Protein AF-A0A929UCM9-F1 (afdb_monomer)

Radius of gyration: 18.77 Å; Cα contacts (8 Å, |Δi|>4): 40; chains: 1; bounding box: 48×33×41 Å

Foldseek 3Di:
DVVVVVVVVVVVVVVVVVVVVVVVVVVVVCLVVQCVVQNQCSLVDLVSDPDSVVSVVVVVVVVVVLVVCCVPDPVSCCQCPVVVHDDGD

Mean predicted aligned error: 4.28 Å

Secondary structure (DSSP, 8-state):
-HHHHHHHHHHHHHHHHHHHHHHHHHHHHHHHHHHHHH-TTGGG-GGGSS-HHHHHHHHHHHHHHHHHHTTT-HHHHIIIIIS--PPP-

Structure (mmCIF, N/CA/C/O backbone):
data_AF-A0A929UCM9-F1
#
_entry.id   AF-A0A929UCM9-F1
#
loop_
_atom_site.group_PDB
_atom_site.id
_atom_site.type_symbol
_atom_site.label_atom_id
_atom_site.label_alt_id
_atom_site.label_comp_id
_atom_site.label_asym_id
_atom_site.label_entity_id
_atom_site.label_seq_id
_atom_site.pdbx_PDB_ins_code
_atom_site.Cartn_x
_atom_site.Cartn_y
_atom_site.Cartn_z
_atom_site.occupancy
_atom_site.B_iso_or_equiv
_atom_site.auth_seq_id
_atom_site.auth_comp_id
_atom_site.auth_asym_id
_atom_site.auth_atom_id
_atom_site.pdbx_PDB_model_num
ATOM 1 N N . MET A 1 1 ? 32.487 -0.629 -25.634 1.00 62.09 1 MET A N 1
ATOM 2 C CA . MET A 1 1 ? 31.957 -1.066 -24.319 1.00 62.09 1 MET A CA 1
ATOM 3 C C . MET A 1 1 ? 30.909 -0.088 -23.809 1.00 62.09 1 MET A C 1
ATOM 5 O O . MET A 1 1 ? 29.884 -0.554 -23.342 1.00 62.09 1 MET A O 1
ATOM 9 N N . GLU A 1 2 ? 31.123 1.224 -23.944 1.00 73.50 2 GLU A N 1
ATOM 10 C CA . GLU A 1 2 ? 30.177 2.287 -23.556 1.00 73.50 2 GLU A CA 1
ATOM 11 C C . GLU A 1 2 ? 28.789 2.165 -24.219 1.00 73.50 2 GLU A C 1
ATOM 13 O O . GLU A 1 2 ? 27.779 2.262 -23.529 1.00 73.50 2 GLU A O 1
ATOM 18 N N . ASP A 1 3 ? 28.726 1.798 -25.504 1.00 82.75 3 ASP A N 1
ATOM 19 C CA . ASP A 1 3 ? 27.455 1.656 -26.239 1.00 82.75 3 ASP A CA 1
ATOM 20 C C . ASP A 1 3 ? 26.523 0.573 -25.673 1.00 82.75 3 ASP A C 1
ATOM 22 O O . ASP A 1 3 ? 25.304 0.727 -25.669 1.00 82.75 3 ASP A O 1
ATOM 26 N N . ILE A 1 4 ? 27.091 -0.525 -25.158 1.00 89.00 4 ILE A N 1
ATOM 27 C CA . ILE A 1 4 ? 26.312 -1.622 -24.563 1.00 89.00 4 ILE A CA 1
ATOM 28 C C . ILE A 1 4 ? 25.721 -1.180 -23.221 1.00 89.00 4 ILE A C 1
ATOM 30 O O . ILE A 1 4 ? 24.571 -1.498 -22.924 1.00 89.00 4 ILE A O 1
ATOM 34 N N . TYR A 1 5 ? 26.476 -0.415 -22.427 1.00 89.88 5 TYR A N 1
ATOM 35 C CA . TYR A 1 5 ? 25.981 0.136 -21.164 1.00 89.88 5 TYR A CA 1
ATOM 36 C C . TYR A 1 5 ? 24.903 1.199 -21.384 1.00 89.88 5 TYR A C 1
ATOM 38 O O . TYR A 1 5 ? 23.919 1.223 -20.648 1.00 89.88 5 TYR A O 1
ATOM 46 N N . HIS A 1 6 ? 25.054 2.044 -22.408 1.00 91.06 6 HIS A N 1
ATOM 47 C CA . HIS A 1 6 ? 24.032 3.024 -22.765 1.00 91.06 6 HIS A CA 1
ATOM 48 C C . HIS A 1 6 ? 22.741 2.342 -23.234 1.00 91.06 6 HIS A C 1
ATOM 50 O O . HIS A 1 6 ? 21.660 2.677 -22.756 1.00 91.06 6 HIS A O 1
ATOM 56 N N . PHE A 1 7 ? 22.848 1.318 -24.084 1.00 93.12 7 PHE A N 1
ATOM 57 C CA . PHE A 1 7 ? 21.692 0.530 -24.504 1.00 93.12 7 PHE A CA 1
ATOM 58 C C . PHE A 1 7 ? 20.973 -0.139 -23.321 1.00 93.12 7 PHE A C 1
ATOM 60 O O . PHE A 1 7 ? 19.754 -0.028 -23.212 1.00 93.12 7 PHE A O 1
ATOM 67 N N . ASP A 1 8 ? 21.704 -0.806 -22.419 1.00 94.69 8 ASP A N 1
ATOM 68 C CA . ASP A 1 8 ? 21.117 -1.440 -21.228 1.00 94.69 8 ASP A CA 1
ATOM 69 C C . ASP A 1 8 ? 20.410 -0.420 -20.322 1.00 94.69 8 ASP A C 1
ATOM 71 O O . ASP A 1 8 ? 19.326 -0.696 -19.806 1.00 94.69 8 ASP A O 1
ATOM 75 N N . HIS A 1 9 ? 20.991 0.772 -20.157 1.00 94.81 9 HIS A N 1
ATOM 76 C CA . HIS A 1 9 ? 20.387 1.853 -19.383 1.00 94.81 9 HIS A CA 1
ATOM 77 C C . HIS A 1 9 ? 19.042 2.296 -19.968 1.00 94.81 9 HIS A C 1
ATOM 79 O O . HIS A 1 9 ? 18.030 2.283 -19.261 1.00 94.81 9 HIS A O 1
ATOM 85 N N . GLU A 1 10 ? 19.012 2.628 -21.260 1.00 95.88 10 GLU A N 1
ATOM 86 C CA . GLU A 1 10 ? 17.789 3.067 -21.935 1.00 95.88 10 GLU A CA 1
ATOM 87 C C . GLU A 1 10 ? 16.737 1.954 -21.967 1.00 95.88 10 GLU A C 1
ATOM 89 O O . GLU A 1 10 ? 15.559 2.187 -21.690 1.00 95.88 10 GLU A O 1
ATOM 94 N N . PHE A 1 11 ? 17.158 0.710 -22.208 1.00 96.19 11 PHE A N 1
ATOM 95 C CA . PHE A 1 11 ? 16.256 -0.435 -22.186 1.00 96.19 11 PHE A CA 1
ATOM 96 C C . PHE A 1 11 ? 15.646 -0.651 -20.797 1.00 96.19 11 PHE A C 1
ATOM 98 O O . PHE A 1 11 ? 14.430 -0.811 -20.676 1.00 96.19 11 PHE A O 1
ATOM 105 N N . ARG A 1 12 ? 16.452 -0.582 -19.727 1.00 96.56 12 ARG A N 1
ATOM 106 C CA . ARG A 1 12 ? 15.953 -0.661 -18.347 1.00 96.56 12 ARG A CA 1
ATOM 107 C C . ARG A 1 12 ? 14.950 0.450 -18.062 1.00 96.56 12 ARG A C 1
ATOM 109 O O . ARG A 1 12 ? 13.931 0.177 -17.434 1.00 96.56 12 ARG A O 1
ATOM 116 N N . HIS A 1 13 ? 15.209 1.672 -18.523 1.00 96.62 13 HIS A N 1
ATOM 117 C CA . HIS A 1 13 ? 14.297 2.794 -18.322 1.00 96.62 13 HIS A CA 1
ATOM 118 C C . HIS A 1 13 ? 12.934 2.548 -18.988 1.00 96.62 13 HIS A C 1
ATOM 120 O O . HIS A 1 13 ? 11.896 2.687 -18.340 1.00 96.62 13 HIS A O 1
ATOM 126 N N . ILE A 1 14 ? 12.934 2.081 -20.241 1.00 97.19 14 ILE A N 1
ATOM 127 C CA . ILE A 1 14 ? 11.709 1.731 -20.975 1.00 97.19 14 ILE A CA 1
ATOM 128 C C . ILE A 1 14 ? 10.938 0.620 -20.254 1.00 97.19 14 ILE A C 1
ATOM 130 O O . ILE A 1 14 ? 9.724 0.728 -20.073 1.00 97.19 14 ILE A O 1
ATOM 134 N N . ILE A 1 15 ? 11.625 -0.438 -19.818 1.00 97.88 15 ILE A N 1
ATOM 135 C CA . ILE A 1 15 ? 10.993 -1.560 -19.116 1.00 97.88 15 ILE A CA 1
ATOM 136 C C . ILE A 1 15 ? 10.395 -1.105 -17.781 1.00 97.88 15 ILE A C 1
ATOM 138 O O . ILE A 1 15 ? 9.244 -1.431 -17.494 1.00 97.88 15 ILE A O 1
ATOM 142 N N . LEU A 1 16 ? 11.131 -0.319 -16.988 1.00 97.44 16 LEU A N 1
ATOM 143 C CA . LEU A 1 16 ? 10.645 0.192 -15.704 1.00 97.44 16 LEU A CA 1
ATOM 144 C C . LEU A 1 16 ? 9.399 1.062 -15.873 1.00 97.44 16 LEU A C 1
ATOM 146 O O . LEU A 1 16 ? 8.440 0.879 -15.129 1.00 97.44 16 LEU A O 1
ATOM 150 N N . HIS A 1 17 ? 9.374 1.931 -16.885 1.00 97.38 17 HIS A N 1
ATOM 151 C CA . HIS A 1 17 ? 8.217 2.778 -17.172 1.00 97.38 17 HIS A CA 1
ATOM 152 C C . HIS A 1 17 ? 6.938 1.965 -17.448 1.00 97.38 17 HIS A C 1
ATOM 154 O O . HIS A 1 17 ? 5.857 2.259 -16.929 1.00 97.38 17 HIS A O 1
ATOM 160 N N . HIS A 1 18 ? 7.055 0.895 -18.237 1.00 97.81 18 HIS A N 1
ATOM 161 C CA . HIS A 1 18 ? 5.910 0.037 -18.542 1.00 97.81 18 HIS A CA 1
ATOM 162 C C . HIS A 1 18 ? 5.504 -0.825 -17.340 1.00 97.81 18 HIS A C 1
ATOM 164 O O . HIS A 1 18 ? 4.310 -0.988 -17.085 1.00 97.81 18 HIS A O 1
ATOM 170 N N . ILE A 1 19 ? 6.471 -1.338 -16.572 1.00 97.94 19 ILE A N 1
ATOM 171 C CA . ILE A 1 19 ? 6.198 -2.094 -15.341 1.00 97.94 19 ILE A CA 1
ATOM 172 C C . ILE A 1 19 ? 5.467 -1.222 -14.320 1.00 97.94 19 ILE A C 1
ATOM 174 O O . ILE A 1 19 ? 4.506 -1.693 -13.723 1.00 97.94 19 ILE A O 1
ATOM 178 N N . GLU A 1 20 ? 5.865 0.039 -14.148 1.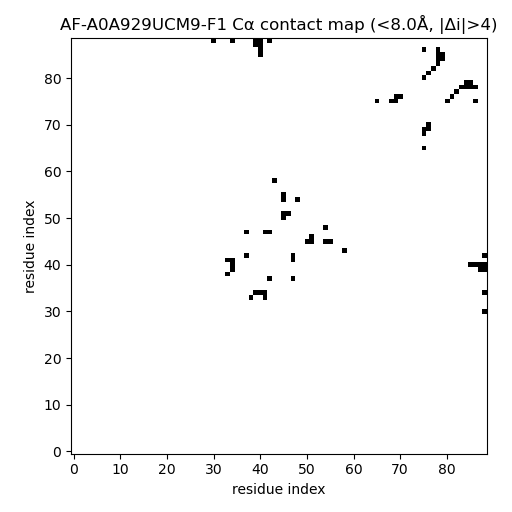00 97.62 20 GLU A N 1
ATOM 179 C CA . GLU A 1 20 ? 5.194 0.974 -13.240 1.00 97.62 20 G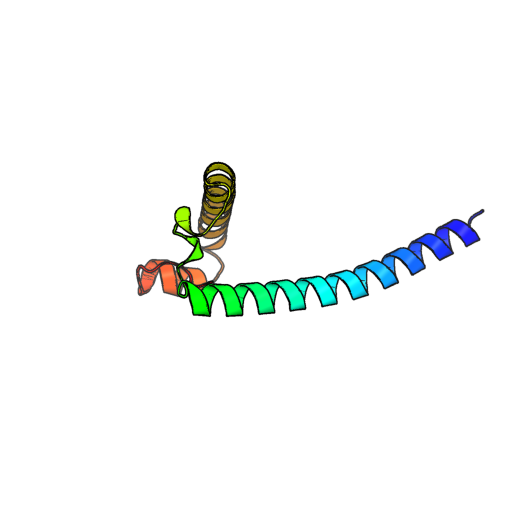LU A CA 1
ATOM 180 C C . GLU A 1 20 ? 3.721 1.161 -13.624 1.00 97.62 20 GLU A C 1
ATOM 182 O O . GLU A 1 20 ? 2.832 1.057 -12.777 1.00 97.62 20 GLU A O 1
ATOM 187 N N . THR A 1 21 ? 3.445 1.338 -14.919 1.00 97.62 21 THR A N 1
ATOM 188 C CA . THR A 1 21 ? 2.072 1.463 -15.430 1.00 97.62 21 THR A CA 1
ATOM 189 C C . THR A 1 21 ? 1.245 0.210 -15.127 1.00 97.62 21 THR A C 1
ATOM 191 O O . THR A 1 21 ? 0.118 0.309 -14.634 1.00 97.62 21 THR A O 1
ATOM 194 N N . ILE A 1 22 ? 1.809 -0.976 -15.375 1.00 97.88 22 ILE A N 1
ATOM 195 C CA . ILE A 1 22 ? 1.156 -2.258 -15.078 1.00 97.88 22 ILE A CA 1
ATOM 196 C C . ILE A 1 22 ? 0.929 -2.410 -13.568 1.00 97.88 22 ILE A C 1
ATOM 198 O O . ILE A 1 22 ? -0.145 -2.835 -13.146 1.00 97.88 22 ILE A O 1
ATOM 202 N N . GLU A 1 23 ? 1.908 -2.043 -12.743 1.00 98.31 23 GLU A N 1
ATOM 203 C CA . GLU A 1 23 ? 1.829 -2.146 -11.288 1.00 98.31 23 GLU A CA 1
ATOM 204 C C . GLU A 1 23 ? 0.700 -1.278 -10.721 1.00 98.31 23 GLU A C 1
ATOM 206 O O . GLU A 1 23 ? -0.094 -1.761 -9.908 1.00 98.31 23 GLU A O 1
ATOM 211 N N . VAL A 1 24 ? 0.589 -0.022 -11.165 1.00 97.75 24 VAL A N 1
ATOM 212 C CA . VAL A 1 24 ? -0.477 0.895 -10.734 1.00 97.75 24 VAL A CA 1
ATOM 213 C C . VAL A 1 24 ? -1.852 0.353 -11.123 1.00 97.75 24 VAL A C 1
ATOM 215 O O . VAL A 1 24 ? -2.768 0.338 -10.294 1.00 97.75 24 VAL A O 1
ATOM 218 N N . GLN A 1 25 ? -2.001 -0.140 -12.356 1.00 98.12 25 GLN A N 1
ATOM 219 C CA . GLN A 1 25 ? -3.263 -0.716 -12.829 1.00 98.12 25 GLN A CA 1
ATOM 220 C C . GLN A 1 25 ? -3.651 -1.964 -12.036 1.00 98.12 25 GLN A C 1
ATOM 222 O O . GLN A 1 25 ? -4.774 -2.057 -11.541 1.00 98.12 25 GLN A O 1
ATOM 227 N N . MET A 1 26 ? -2.713 -2.894 -11.851 1.00 98.12 26 MET A N 1
ATOM 228 C CA . MET A 1 26 ? -2.954 -4.122 -11.097 1.00 98.12 26 MET A CA 1
ATOM 229 C C . MET A 1 26 ? -3.331 -3.813 -9.649 1.00 98.12 26 MET A C 1
ATOM 231 O O . MET A 1 26 ? -4.333 -4.333 -9.165 1.00 98.12 26 MET A O 1
ATOM 235 N N . LYS A 1 27 ? -2.600 -2.923 -8.963 1.00 96.88 27 LYS A N 1
ATOM 236 C CA . LYS A 1 27 ? -2.928 -2.510 -7.586 1.00 96.88 27 LYS A CA 1
ATOM 237 C C . LYS A 1 27 ? -4.326 -1.904 -7.482 1.00 96.88 27 LYS A C 1
ATOM 239 O O . LYS A 1 27 ? -5.044 -2.224 -6.541 1.00 96.88 27 LYS A O 1
ATOM 244 N N . SER A 1 28 ? -4.719 -1.084 -8.456 1.00 97.12 28 SER A N 1
ATOM 245 C CA . SER A 1 28 ? -6.046 -0.456 -8.488 1.00 97.12 28 SER A CA 1
ATOM 246 C C . SER A 1 28 ? -7.160 -1.493 -8.652 1.00 97.12 28 SER A C 1
ATOM 248 O O . SER A 1 28 ? -8.139 -1.467 -7.911 1.00 97.12 28 SER A O 1
ATOM 250 N N . ILE A 1 29 ? -6.986 -2.445 -9.576 1.00 98.06 29 ILE A N 1
ATOM 251 C CA . ILE A 1 29 ? -7.941 -3.542 -9.790 1.00 98.06 29 ILE A CA 1
ATOM 252 C C . ILE A 1 29 ? -8.040 -4.416 -8.535 1.00 98.06 29 ILE A C 1
ATOM 254 O O . ILE A 1 29 ? -9.143 -4.717 -8.083 1.00 98.06 29 ILE A O 1
ATOM 258 N N . TYR A 1 30 ? -6.904 -4.787 -7.938 1.00 96.44 30 TYR A N 1
ATOM 259 C CA . TYR A 1 30 ? -6.891 -5.585 -6.714 1.00 96.44 30 TYR A CA 1
ATOM 260 C C . TYR A 1 30 ? -7.566 -4.866 -5.546 1.00 96.44 30 TYR A C 1
ATOM 262 O O . TYR A 1 30 ? -8.379 -5.484 -4.865 1.00 96.44 30 TYR A O 1
ATOM 270 N N . ALA A 1 31 ? -7.270 -3.583 -5.317 1.00 96.88 31 ALA A N 1
ATOM 271 C CA . ALA A 1 31 ? -7.911 -2.801 -4.261 1.00 96.88 31 ALA A CA 1
ATOM 272 C C . ALA A 1 31 ? -9.429 -2.719 -4.471 1.00 96.88 31 ALA A C 1
ATOM 274 O O . ALA A 1 31 ? -10.193 -2.954 -3.536 1.00 96.88 31 ALA A O 1
ATOM 275 N N . TYR A 1 32 ? -9.878 -2.475 -5.703 1.00 97.62 32 TYR A N 1
ATOM 276 C CA . TYR A 1 32 ? -11.300 -2.428 -6.032 1.00 97.62 32 TYR A CA 1
ATOM 277 C C . TYR A 1 32 ? -12.009 -3.769 -5.794 1.00 97.62 32 TYR A C 1
ATOM 279 O O . TYR A 1 32 ? -13.003 -3.823 -5.072 1.00 97.62 32 TYR A O 1
ATOM 287 N N . GLU A 1 33 ? -11.504 -4.870 -6.355 1.00 98.31 33 GLU A N 1
ATOM 288 C CA . GLU A 1 33 ? -12.161 -6.175 -6.195 1.00 98.31 33 GLU A CA 1
ATOM 289 C C . GLU A 1 33 ? -12.099 -6.666 -4.741 1.00 98.31 33 GLU A C 1
ATOM 291 O O . GLU A 1 33 ? -13.064 -7.239 -4.233 1.00 98.31 33 GLU A O 1
ATOM 296 N N . PHE A 1 34 ? -11.006 -6.381 -4.028 1.00 97.88 34 PHE A N 1
ATOM 297 C CA . PHE A 1 34 ? -10.884 -6.703 -2.609 1.00 97.88 34 PHE A CA 1
ATOM 298 C C . PHE A 1 34 ? -11.883 -5.911 -1.755 1.00 97.88 34 PHE A C 1
ATOM 300 O O . PHE A 1 34 ? -12.605 -6.501 -0.953 1.00 97.88 34 PHE A O 1
ATOM 307 N N . THR A 1 35 ? -11.966 -4.589 -1.928 1.00 97.56 35 THR A N 1
ATOM 308 C CA . THR A 1 35 ? -12.899 -3.746 -1.156 1.00 97.56 35 THR A CA 1
ATOM 309 C C . THR A 1 35 ? -14.355 -4.054 -1.485 1.00 97.56 35 THR A C 1
ATOM 311 O O . THR A 1 35 ? -15.208 -4.009 -0.602 1.00 97.56 35 THR A O 1
ATOM 314 N N . LYS A 1 36 ? -14.652 -4.448 -2.724 1.00 97.69 36 LYS A N 1
ATOM 315 C CA . LYS A 1 36 ? -15.973 -4.941 -3.119 1.00 97.69 36 LYS A CA 1
ATOM 316 C C . LYS A 1 36 ? -16.350 -6.244 -2.407 1.00 97.69 36 LYS A C 1
ATOM 318 O O . LYS A 1 36 ? -17.515 -6.421 -2.061 1.00 97.69 36 LYS A O 1
ATOM 323 N N . ALA A 1 37 ? -15.390 -7.142 -2.178 1.00 97.88 37 ALA A N 1
ATOM 324 C CA . ALA A 1 37 ? -15.627 -8.422 -1.510 1.00 97.88 37 ALA A CA 1
ATOM 325 C C . ALA A 1 37 ? -15.665 -8.318 0.027 1.00 97.88 37 ALA A C 1
ATOM 327 O O . ALA A 1 37 ? -16.508 -8.951 0.660 1.00 97.88 37 ALA A O 1
ATOM 328 N N . TYR A 1 38 ? -14.773 -7.526 0.628 1.00 97.69 38 TYR A N 1
ATOM 329 C CA . TYR A 1 38 ? -14.539 -7.498 2.082 1.00 97.69 38 TYR A CA 1
ATOM 330 C C . TYR A 1 38 ? -14.864 -6.151 2.744 1.00 97.69 38 TYR A C 1
ATOM 332 O O . TYR A 1 38 ? -14.685 -5.984 3.951 1.00 97.69 38 TYR A O 1
ATOM 340 N N . GLY A 1 39 ? -15.345 -5.183 1.967 1.00 97.44 39 GLY A N 1
ATOM 341 C CA . GLY A 1 39 ? -15.585 -3.816 2.408 1.00 97.44 39 GLY A CA 1
ATOM 342 C C . GLY A 1 39 ? -14.317 -2.948 2.422 1.00 97.44 39 GLY A C 1
ATOM 343 O O . GLY A 1 39 ? -13.193 -3.451 2.347 1.00 97.44 39 GLY A O 1
ATOM 344 N N . PRO A 1 40 ? -14.479 -1.622 2.572 1.00 96.06 40 PRO A N 1
ATOM 345 C CA . PRO A 1 40 ? -13.378 -0.653 2.502 1.00 96.06 40 PRO A CA 1
ATOM 346 C C . PRO A 1 40 ? -12.341 -0.799 3.629 1.00 96.06 40 PRO A C 1
ATOM 348 O O . PRO A 1 40 ? -11.199 -0.379 3.480 1.00 96.06 40 PRO A O 1
ATOM 351 N N . LEU A 1 41 ? -12.723 -1.413 4.753 1.00 97.31 41 LEU A N 1
ATOM 352 C CA . LEU A 1 41 ? -11.846 -1.687 5.897 1.00 97.31 41 LEU A CA 1
ATOM 353 C C . LEU A 1 41 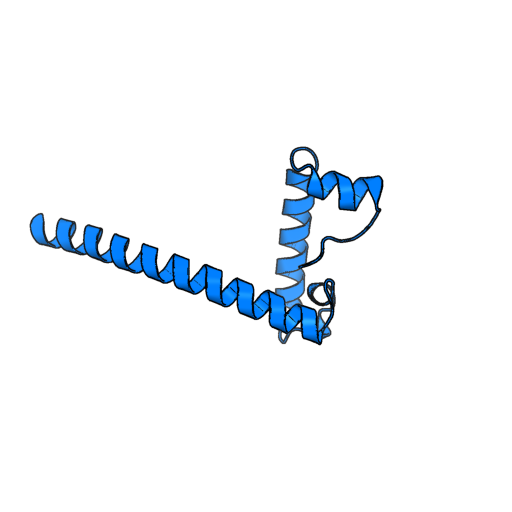? -11.468 -3.170 6.015 1.00 97.31 41 LEU A C 1
ATOM 355 O O . LEU A 1 41 ? -10.864 -3.575 7.007 1.00 97.31 41 LEU A O 1
ATOM 359 N N . GLY A 1 42 ? -11.784 -3.990 5.006 1.00 97.19 42 GLY A N 1
ATOM 360 C CA . GLY A 1 42 ? -11.503 -5.429 5.019 1.00 97.19 42 GLY A CA 1
ATOM 361 C C . GLY A 1 42 ? -10.016 -5.759 5.175 1.00 97.19 42 GLY A C 1
ATOM 362 O O . GLY A 1 42 ? -9.667 -6.841 5.645 1.00 97.19 42 GLY A O 1
ATOM 363 N N . TYR A 1 43 ? -9.131 -4.811 4.850 1.00 96.56 43 TYR A N 1
ATOM 364 C CA . TYR A 1 43 ? -7.687 -4.967 5.006 1.00 96.56 43 TYR A CA 1
ATOM 365 C C . TYR A 1 43 ? -7.247 -5.019 6.478 1.00 96.56 43 TYR A C 1
ATOM 367 O O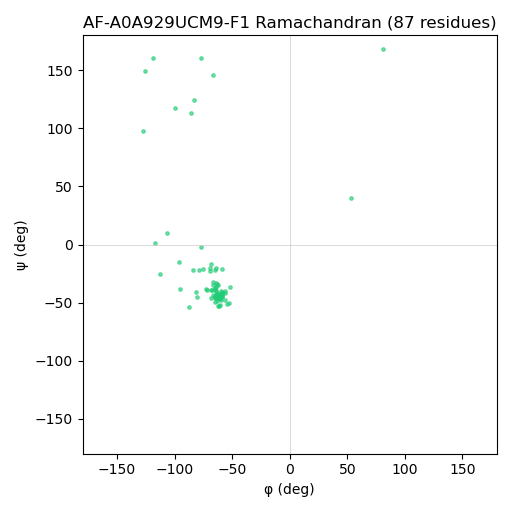 . TYR A 1 43 ? -6.137 -5.464 6.755 1.00 96.56 43 TYR A O 1
ATOM 375 N N . LEU A 1 44 ? -8.087 -4.590 7.426 1.00 97.25 44 LEU A N 1
ATOM 376 C CA . LEU A 1 44 ? -7.802 -4.672 8.861 1.00 97.25 44 LEU A CA 1
ATOM 377 C C . LEU A 1 44 ? -8.030 -6.080 9.430 1.00 97.25 44 LEU A C 1
ATOM 379 O O . LEU A 1 44 ? -7.441 -6.414 10.458 1.00 97.25 44 LEU A O 1
ATOM 383 N N . ASP A 1 45 ? -8.840 -6.915 8.773 1.00 97.50 45 ASP A N 1
ATOM 384 C CA . ASP A 1 45 ? -9.087 -8.289 9.212 1.00 97.50 45 ASP A CA 1
ATOM 385 C C . ASP A 1 45 ? -8.014 -9.236 8.663 1.00 97.50 45 ASP A C 1
ATOM 387 O O . ASP A 1 45 ? -7.930 -9.502 7.461 1.00 97.50 45 ASP A O 1
ATOM 391 N N . SER A 1 46 ? -7.199 -9.786 9.564 1.00 97.44 46 SER A N 1
ATOM 392 C CA . SER A 1 46 ? -6.125 -10.718 9.215 1.00 97.44 46 SER A CA 1
ATOM 393 C C . SER A 1 46 ? -6.633 -12.028 8.607 1.00 97.44 46 SER A C 1
ATOM 395 O O . SER A 1 46 ? -5.872 -12.694 7.908 1.00 97.44 46 SER A O 1
ATOM 397 N N . LYS A 1 47 ? -7.908 -12.391 8.816 1.00 97.06 47 LYS A N 1
ATOM 398 C CA . LYS A 1 47 ? -8.525 -13.597 8.236 1.00 97.06 47 LYS A CA 1
ATOM 399 C C . LYS A 1 47 ? -8.712 -13.508 6.724 1.00 97.06 47 LYS A C 1
ATOM 401 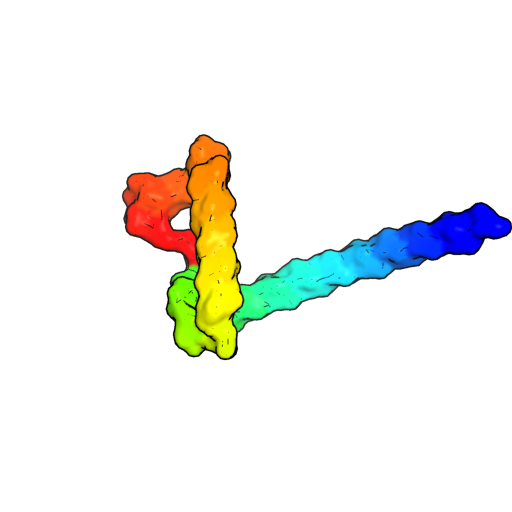O O . LYS A 1 47 ? -8.806 -14.547 6.075 1.00 97.06 47 LYS A O 1
ATOM 406 N N . ASN A 1 48 ? -8.720 -12.299 6.161 1.00 96.69 48 ASN A N 1
ATOM 407 C CA . ASN A 1 48 ? -8.796 -12.085 4.714 1.00 96.69 48 ASN A CA 1
ATOM 408 C C . ASN A 1 48 ? -7.454 -12.346 4.005 1.00 96.69 48 ASN A C 1
ATOM 410 O O . ASN A 1 48 ? -7.369 -12.243 2.782 1.00 96.69 48 ASN A O 1
ATOM 414 N N . PHE A 1 49 ? -6.398 -12.686 4.754 1.00 96.12 49 PHE A N 1
ATOM 415 C CA . PHE A 1 49 ? -5.054 -12.907 4.236 1.00 96.12 49 PHE A CA 1
ATOM 416 C C . PHE A 1 49 ? -4.519 -14.280 4.641 1.00 96.12 49 PHE A C 1
ATOM 418 O O . PHE A 1 49 ? -4.811 -14.815 5.706 1.00 96.12 49 PHE A O 1
ATOM 425 N N . THR A 1 50 ? -3.667 -14.845 3.791 1.00 96.62 50 THR A N 1
ATOM 426 C CA . THR A 1 50 ? -3.095 -16.183 3.998 1.00 96.62 50 THR A CA 1
ATOM 427 C C . THR A 1 50 ? -1.996 -16.220 5.060 1.00 96.62 50 THR A C 1
ATOM 429 O O . THR A 1 50 ? -1.708 -17.283 5.605 1.00 96.62 50 THR A O 1
ATOM 432 N N . ASN A 1 51 ? -1.371 -15.078 5.366 1.00 97.56 51 ASN A N 1
ATOM 433 C CA . ASN A 1 51 ? -0.286 -14.974 6.341 1.00 97.56 51 ASN A CA 1
ATOM 434 C C . ASN A 1 51 ? -0.577 -13.873 7.382 1.00 97.56 51 ASN A C 1
ATOM 436 O O . ASN A 1 51 ? -0.277 -12.700 7.131 1.00 97.56 51 ASN A O 1
ATOM 440 N N . PRO A 1 52 ? -1.102 -14.239 8.566 1.00 96.50 52 PRO A N 1
ATOM 441 C CA . PRO A 1 52 ? -1.429 -13.287 9.628 1.00 96.50 52 PRO A CA 1
ATOM 442 C C . PRO A 1 52 ? -0.215 -12.535 10.188 1.00 96.50 52 PRO A C 1
ATOM 444 O O . PRO A 1 52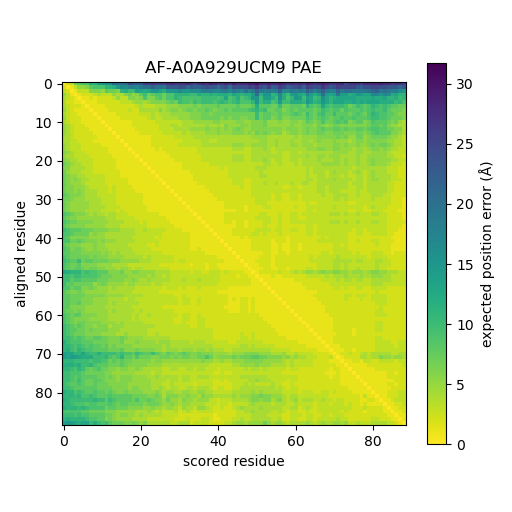 ? -0.321 -11.360 10.535 1.00 96.50 52 PRO A O 1
ATOM 447 N N . THR A 1 53 ? 0.955 -13.179 10.253 1.00 97.81 53 THR A N 1
ATOM 448 C CA . THR A 1 53 ? 2.193 -12.529 10.712 1.00 97.81 53 THR A CA 1
ATOM 449 C C . THR A 1 53 ? 2.598 -11.422 9.749 1.00 97.81 53 THR A C 1
ATOM 451 O O . THR A 1 53 ? 2.873 -10.299 10.169 1.00 97.81 53 THR A O 1
ATOM 454 N N . LYS A 1 54 ? 2.568 -11.711 8.443 1.00 97.88 54 LYS A N 1
ATOM 455 C CA . LYS A 1 54 ? 2.923 -10.722 7.427 1.00 97.88 54 LYS A CA 1
ATOM 456 C C . LYS A 1 54 ? 1.913 -9.584 7.355 1.00 97.88 54 LYS A C 1
ATOM 458 O O . LYS A 1 54 ? 2.305 -8.431 7.195 1.00 97.88 54 LYS A O 1
ATOM 463 N N . HIS A 1 55 ? 0.628 -9.904 7.494 1.00 98.06 55 HIS A N 1
ATOM 464 C CA . HIS A 1 55 ? -0.437 -8.913 7.608 1.00 98.06 55 HIS A CA 1
ATOM 465 C C . HIS A 1 55 ? -0.153 -7.938 8.752 1.00 98.06 55 HIS A C 1
ATOM 467 O O . HIS A 1 55 ? -0.085 -6.734 8.514 1.00 98.06 55 HIS A O 1
ATOM 473 N N . LYS A 1 56 ? 0.140 -8.452 9.952 1.00 98.00 56 LYS A N 1
ATOM 474 C CA . LYS A 1 56 ? 0.487 -7.620 11.107 1.00 98.00 56 LYS A CA 1
ATOM 475 C C . LYS A 1 56 ? 1.674 -6.695 10.827 1.00 98.00 56 LYS A C 1
ATOM 477 O O . LYS A 1 56 ? 1.566 -5.500 11.075 1.00 98.00 56 LYS A O 1
ATOM 482 N N . GLU A 1 57 ? 2.766 -7.209 10.257 1.00 98.31 57 GLU A N 1
ATOM 483 C CA . GLU A 1 57 ? 3.931 -6.3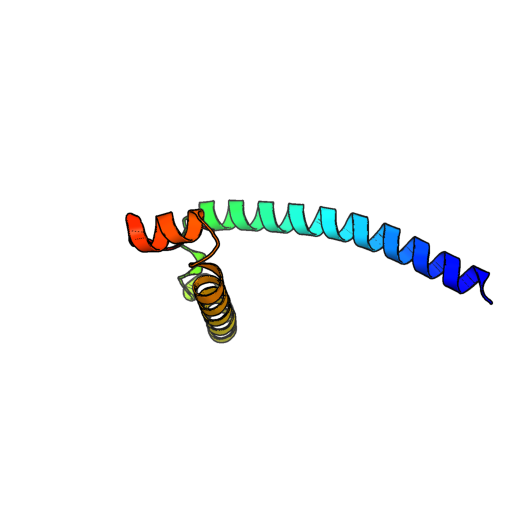84 9.890 1.00 98.31 57 GLU A CA 1
ATOM 484 C C . GLU A 1 57 ? 3.558 -5.221 8.956 1.00 98.31 57 GLU A C 1
ATOM 486 O O . GLU A 1 57 ? 4.049 -4.100 9.113 1.00 98.31 57 GLU A O 1
ATOM 491 N N . ILE A 1 58 ? 2.697 -5.482 7.968 1.00 97.00 58 ILE A N 1
ATOM 492 C CA . ILE A 1 58 ? 2.248 -4.476 7.001 1.00 97.00 58 ILE A CA 1
ATOM 493 C C . ILE A 1 58 ? 1.372 -3.426 7.689 1.00 97.00 58 ILE A C 1
ATOM 495 O O . ILE A 1 58 ? 1.597 -2.232 7.489 1.00 97.00 58 ILE A O 1
ATOM 499 N N . ILE A 1 59 ? 0.418 -3.850 8.521 1.00 97.69 59 ILE A N 1
ATOM 500 C CA . ILE A 1 59 ? -0.460 -2.943 9.270 1.00 97.69 59 ILE A CA 1
ATOM 501 C C . ILE A 1 59 ? 0.342 -2.078 10.245 1.00 97.69 59 ILE A C 1
ATOM 503 O O . ILE A 1 59 ? 0.128 -0.867 10.309 1.00 97.69 59 ILE A O 1
ATOM 507 N N . ASP A 1 60 ? 1.306 -2.655 10.960 1.00 98.19 60 ASP A N 1
ATOM 508 C CA . ASP A 1 60 ? 2.164 -1.917 11.890 1.00 98.19 60 ASP A CA 1
ATOM 509 C C . ASP A 1 60 ? 2.985 -0.850 11.150 1.00 98.19 60 ASP A C 1
ATOM 511 O O . ASP A 1 60 ? 3.032 0.314 11.568 1.00 98.19 60 ASP A O 1
ATOM 515 N N . LYS A 1 61 ? 3.555 -1.205 9.992 1.00 98.00 61 LYS A N 1
ATOM 516 C CA . LYS A 1 61 ? 4.279 -0.261 9.130 1.00 98.00 61 LYS A CA 1
ATOM 517 C C . LYS A 1 61 ? 3.368 0.849 8.598 1.00 98.00 61 LYS A C 1
ATOM 519 O O . LYS A 1 61 ? 3.755 2.019 8.633 1.00 98.00 61 LYS A O 1
ATOM 524 N N . ALA A 1 62 ? 2.164 0.513 8.139 1.00 96.19 62 ALA A N 1
ATOM 525 C CA . ALA A 1 62 ? 1.187 1.489 7.659 1.00 96.19 62 ALA A CA 1
ATOM 526 C C . ALA A 1 62 ? 0.771 2.458 8.777 1.00 96.19 62 ALA A C 1
ATOM 528 O O . ALA A 1 62 ? 0.744 3.670 8.576 1.00 96.19 62 ALA A O 1
ATOM 529 N N . ASN A 1 63 ? 0.544 1.951 9.991 1.00 96.06 63 ASN A N 1
ATOM 530 C CA . ASN A 1 63 ? 0.221 2.770 11.156 1.00 96.06 63 ASN A CA 1
ATOM 531 C C . ASN A 1 63 ? 1.368 3.701 11.561 1.00 96.06 63 ASN A C 1
ATOM 533 O O . ASN A 1 63 ? 1.124 4.847 11.946 1.00 96.06 63 ASN A O 1
ATOM 537 N N . GLN A 1 64 ? 2.618 3.246 11.461 1.00 97.44 64 GLN A N 1
ATOM 538 C CA . GLN A 1 64 ? 3.779 4.104 11.687 1.00 97.44 64 GLN A CA 1
ATOM 539 C C . GLN A 1 64 ? 3.828 5.251 10.668 1.00 97.44 64 GLN A C 1
ATOM 541 O O . GLN A 1 64 ? 4.009 6.406 11.056 1.00 97.44 64 GLN A O 1
ATOM 546 N N . GLN A 1 65 ? 3.606 4.956 9.385 1.00 95.69 65 GLN A N 1
ATOM 547 C CA . GLN A 1 65 ? 3.566 5.966 8.324 1.00 95.69 65 GLN A CA 1
ATOM 548 C C . GLN A 1 65 ? 2.399 6.944 8.508 1.00 95.69 65 GLN A C 1
ATOM 550 O O . GLN A 1 65 ? 2.605 8.154 8.416 1.00 95.69 65 GLN A O 1
ATOM 555 N N . LYS A 1 66 ? 1.206 6.437 8.853 1.00 95.00 66 LYS A N 1
ATOM 556 C CA . LYS A 1 66 ? 0.018 7.237 9.191 1.00 95.00 66 LYS A CA 1
ATOM 557 C C . LYS A 1 66 ? 0.349 8.257 10.280 1.00 95.00 66 LYS A C 1
ATOM 559 O O . LYS A 1 66 ? 0.113 9.446 10.098 1.00 95.00 66 LYS A O 1
ATOM 564 N N . LYS A 1 67 ? 0.973 7.820 11.381 1.00 94.56 67 LYS A N 1
ATOM 565 C CA . LYS A 1 67 ? 1.383 8.704 12.489 1.00 94.56 67 LYS A CA 1
ATOM 566 C C . LYS A 1 67 ? 2.397 9.764 12.056 1.00 94.56 67 LYS A C 1
ATOM 568 O O 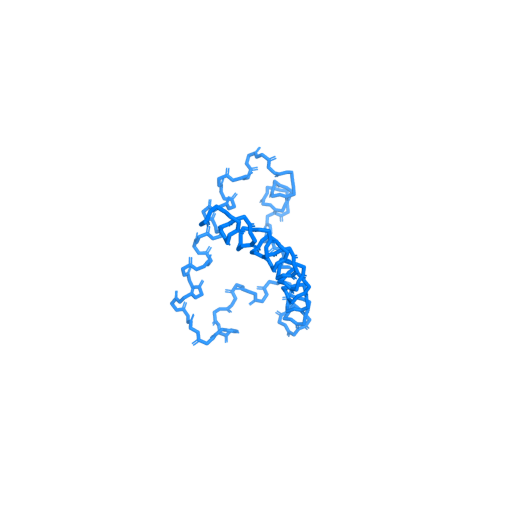. LYS A 1 67 ? 2.246 10.922 12.425 1.00 94.56 67 LYS A O 1
ATOM 573 N N . GLN A 1 68 ? 3.408 9.380 11.276 1.00 96.12 68 GLN A N 1
ATOM 574 C CA . GLN A 1 68 ? 4.448 10.302 10.798 1.00 96.12 68 GLN A CA 1
ATOM 575 C C . GLN A 1 68 ? 3.896 11.387 9.867 1.00 96.12 68 GLN A C 1
ATOM 577 O O . GLN A 1 68 ? 4.396 12.507 9.863 1.00 96.12 68 GLN A O 1
ATOM 582 N N . ARG A 1 69 ? 2.873 11.059 9.074 1.00 94.94 69 ARG A N 1
ATOM 583 C CA . ARG A 1 69 ? 2.317 11.945 8.043 1.00 94.94 69 ARG A CA 1
ATOM 584 C C . ARG A 1 69 ? 1.090 12.731 8.500 1.00 94.94 69 ARG A C 1
ATOM 586 O O . ARG A 1 69 ? 0.741 13.723 7.863 1.00 94.94 69 ARG A O 1
ATOM 593 N N . LEU A 1 70 ? 0.465 12.341 9.614 1.00 93.81 70 LEU A N 1
ATOM 594 C CA . LEU A 1 70 ? -0.776 12.928 10.134 1.00 93.81 70 LEU A CA 1
ATOM 595 C C . LEU A 1 70 ? -0.717 14.456 10.274 1.00 93.81 70 LEU A C 1
ATOM 597 O O . LEU A 1 70 ? -1.696 15.149 10.020 1.00 93.81 70 LEU A O 1
ATOM 601 N N . THR A 1 71 ? 0.430 15.013 10.656 1.00 92.88 71 THR A N 1
ATOM 602 C CA . THR A 1 71 ? 0.605 16.465 10.815 1.00 92.88 71 THR A CA 1
ATOM 603 C C . THR A 1 71 ? 0.587 17.225 9.489 1.00 92.88 71 THR A C 1
ATOM 605 O O . THR A 1 71 ? 0.268 18.418 9.484 1.00 92.88 71 THR A O 1
ATOM 608 N N . HIS A 1 72 ? 0.877 16.557 8.372 1.00 94.06 72 HIS A N 1
ATOM 609 C CA . HIS A 1 72 ? 1.092 17.175 7.064 1.00 94.06 72 HIS A CA 1
ATOM 610 C C . HIS A 1 72 ? 0.006 16.833 6.037 1.00 94.06 72 HIS A C 1
ATOM 612 O O . HIS A 1 72 ? -0.235 17.628 5.134 1.00 94.06 72 HIS A O 1
ATOM 618 N N . GLU A 1 73 ? -0.690 15.704 6.181 1.00 94.56 73 GLU A N 1
ATOM 619 C CA . GLU A 1 73 ? -1.695 15.255 5.211 1.00 94.56 73 GLU A CA 1
ATOM 620 C C . GLU A 1 73 ? -3.122 15.590 5.685 1.00 94.56 73 GLU A C 1
ATOM 622 O O . GLU A 1 73 ? -3.591 15.111 6.718 1.00 94.56 73 GLU A O 1
ATOM 627 N N . ALA A 1 74 ? -3.832 16.430 4.922 1.00 94.12 74 ALA A N 1
ATOM 628 C CA . ALA A 1 74 ? -5.163 16.922 5.293 1.00 94.12 74 ALA A CA 1
ATOM 629 C C . ALA A 1 74 ? -6.219 15.807 5.385 1.00 94.12 74 ALA A C 1
ATOM 631 O O . ALA A 1 74 ? -7.013 15.803 6.323 1.00 94.12 74 ALA A O 1
ATOM 632 N N . TYR A 1 75 ? -6.203 14.836 4.465 1.00 94.12 75 TYR A N 1
ATOM 633 C CA . TYR A 1 75 ? -7.145 13.714 4.516 1.00 94.12 75 TYR A CA 1
ATOM 634 C C . TYR A 1 75 ? -6.920 12.850 5.767 1.00 94.12 75 TYR A C 1
ATOM 636 O O . TYR A 1 75 ? -7.888 12.452 6.408 1.00 94.12 75 TYR A O 1
ATOM 644 N N . LEU A 1 76 ? -5.662 12.632 6.180 1.00 95.31 76 LEU A N 1
ATOM 645 C CA . LEU A 1 76 ? -5.361 11.908 7.417 1.00 95.31 76 LEU A CA 1
ATOM 646 C C . LEU A 1 76 ? -5.955 12.615 8.630 1.00 95.31 76 LEU A C 1
ATOM 648 O O . LEU A 1 76 ? -6.578 11.965 9.463 1.00 95.31 76 LEU A O 1
ATOM 652 N N . LYS A 1 77 ? -5.801 13.942 8.721 1.00 95.44 77 LYS A N 1
ATOM 653 C CA . LYS A 1 77 ? -6.406 14.730 9.804 1.00 95.44 77 LYS A CA 1
ATOM 654 C C . LYS A 1 77 ? -7.917 14.584 9.817 1.00 95.44 77 LYS A C 1
ATOM 656 O O . LYS A 1 77 ? -8.481 14.377 10.882 1.00 95.44 77 LYS A O 1
ATOM 661 N N .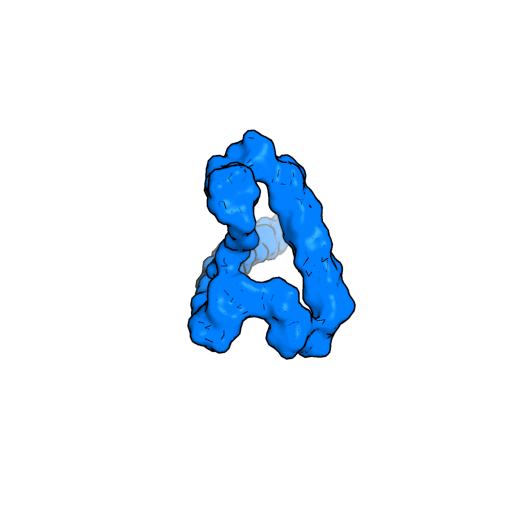 HIS A 1 78 ? -8.540 14.647 8.646 1.00 95.25 78 HIS A N 1
ATOM 662 C CA . HIS A 1 78 ? -9.984 14.535 8.537 1.00 95.25 78 HIS A CA 1
ATOM 663 C C . HIS A 1 78 ? -10.498 13.190 9.065 1.00 95.25 78 HIS A C 1
ATOM 665 O O . HIS A 1 78 ? -11.346 13.150 9.953 1.00 95.25 78 HIS A O 1
ATOM 671 N N . PHE A 1 79 ? -9.930 12.079 8.593 1.00 95.19 79 PHE A N 1
ATOM 672 C CA . PHE A 1 79 ? -10.351 10.749 9.038 1.00 95.19 79 PHE A CA 1
ATOM 673 C C . PHE A 1 79 ? -10.018 10.484 10.509 1.00 95.19 79 PHE A C 1
ATOM 675 O O . PHE A 1 79 ? -10.856 9.975 11.248 1.00 95.19 79 PHE A O 1
ATOM 682 N N . VAL A 1 80 ? -8.816 10.852 10.956 1.00 94.62 80 VAL A N 1
ATOM 683 C CA . VAL A 1 80 ? -8.341 10.506 12.302 1.00 94.62 80 VAL A CA 1
ATOM 684 C C . VAL A 1 80 ? -8.896 11.444 13.375 1.00 94.62 80 VAL A C 1
ATOM 686 O O . VAL A 1 80 ? -9.329 10.963 14.417 1.00 94.62 80 VAL A O 1
ATOM 689 N N . ASN A 1 81 ? -8.883 12.759 13.146 1.00 94.12 81 ASN A N 1
ATOM 690 C CA . ASN A 1 81 ? -9.213 13.753 14.174 1.00 94.12 81 ASN A CA 1
ATOM 691 C C . ASN A 1 81 ? -10.676 14.200 14.122 1.00 94.12 81 ASN A C 1
ATOM 693 O O . ASN A 1 81 ? -11.265 14.424 15.174 1.00 94.12 81 ASN A O 1
ATOM 697 N N . ASP A 1 82 ? -11.256 14.356 12.927 1.00 94.88 82 ASP A N 1
ATOM 698 C CA . ASP A 1 82 ? -12.637 14.836 12.807 1.00 94.88 82 ASP A CA 1
ATOM 699 C C . ASP A 1 82 ? -13.603 13.650 12.891 1.00 94.88 82 ASP A C 1
ATOM 701 O O . ASP A 1 82 ? -14.508 13.616 13.727 1.00 94.88 82 ASP A O 1
ATOM 705 N N . LEU A 1 83 ? -13.381 12.639 12.044 1.00 94.69 83 LEU A N 1
ATOM 706 C CA . LEU A 1 83 ? -14.274 11.488 11.917 1.00 94.69 83 LEU A CA 1
ATOM 707 C C . LEU A 1 83 ? -14.008 10.391 12.952 1.00 94.69 83 LEU A C 1
ATOM 709 O O . LEU A 1 83 ? -14.910 9.601 13.223 1.00 94.69 83 LEU A O 1
ATOM 713 N N . HIS A 1 84 ? -12.805 10.336 13.534 1.00 93.12 84 HIS A N 1
ATOM 714 C CA . HIS A 1 84 ? -12.365 9.250 14.421 1.00 93.12 84 HIS A CA 1
ATOM 715 C C . HIS A 1 84 ? -12.527 7.857 13.779 1.00 93.12 84 HIS A C 1
ATOM 717 O O . HIS A 1 84 ? -12.940 6.891 14.422 1.00 93.12 84 HIS A O 1
ATOM 723 N N . GLN A 1 85 ? -12.217 7.765 12.485 1.00 94.06 85 GLN A N 1
ATOM 724 C CA . GLN A 1 85 ? -12.371 6.578 11.648 1.00 94.06 85 GLN A CA 1
ATOM 725 C C . GLN A 1 85 ? -11.028 6.099 11.091 1.00 94.06 85 GLN A C 1
ATOM 727 O O . GLN A 1 85 ? -10.045 6.840 11.016 1.00 94.06 85 GLN A O 1
ATOM 732 N N . GLU A 1 86 ? -10.998 4.833 10.674 1.00 94.38 86 GLU A N 1
ATOM 733 C CA . GLU A 1 86 ? -9.885 4.286 9.900 1.00 94.38 86 GLU A CA 1
ATOM 734 C C . GLU A 1 86 ? -9.944 4.727 8.434 1.00 94.38 86 GLU A C 1
ATOM 736 O O . GLU A 1 86 ? -10.982 5.156 7.928 1.00 94.38 86 GLU A O 1
ATOM 741 N N . ILE A 1 87 ? -8.800 4.630 7.757 1.00 93.88 87 ILE A N 1
ATOM 742 C CA . ILE A 1 87 ? -8.654 5.059 6.365 1.00 93.88 87 ILE A CA 1
ATOM 743 C C . ILE A 1 87 ? -9.144 3.923 5.459 1.00 93.88 87 ILE A C 1
ATOM 745 O O . ILE A 1 87 ? -8.625 2.814 5.577 1.00 93.88 87 ILE A O 1
ATOM 749 N N . PRO A 1 88 ? -10.112 4.158 4.561 1.00 93.81 88 PRO A N 1
ATOM 750 C CA . PRO A 1 88 ? -10.531 3.143 3.600 1.00 93.81 88 PRO A CA 1
ATOM 751 C C . PRO A 1 88 ? -9.410 2.831 2.596 1.00 93.81 88 PRO A C 1
ATOM 753 O O . PRO A 1 88 ? -8.638 3.725 2.238 1.00 93.81 88 PRO A O 1
ATOM 756 N N . LEU A 1 89 ? -9.331 1.568 2.160 1.00 90.38 89 LEU A N 1
ATOM 757 C CA . LEU A 1 89 ? -8.445 1.126 1.074 1.00 90.38 89 LEU A CA 1
ATOM 758 C C . LEU A 1 89 ? -8.911 1.647 -0.292 1.00 90.38 89 LEU A C 1
ATOM 760 O O . LEU A 1 89 ? -10.142 1.656 -0.525 1.00 90.38 89 LEU A O 1
#

Solvent-accessible surface area (backbone atoms only — not comparable to full-atom values): 5092 Å² total; per-residue (Å²): 113,68,68,60,56,52,49,52,50,54,50,50,51,56,50,49,56,53,48,52,55,52,49,55,52,50,51,51,51,50,47,49,58,46,29,72,74,54,39,49,61,31,85,75,45,50,85,83,46,97,48,52,69,60,46,50,56,50,52,54,52,50,52,51,52,49,63,73,40,36,90,77,38,69,67,50,36,44,33,51,71,71,65,68,44,82,81,66,109

pLDDT: mean 95.33, std 4.9, range [62.09, 98.31]

Sequence (89 aa):
MEDIYHFDHEFRHIILHHIETIEVQMKSIYAYEFTKAYGPLGYLDSKNFTNPTKHKEIIDKANQQKKQRLTHEAYLKHFVNDLHQEIPL